Protein AF-A0A2D8PCL6-F1 (afdb_monomer_lite)

Radius of gyration: 15.54 Å; chains: 1; bounding box: 34×41×41 Å

Sequence (118 aa):
MTDVEAGNSLGFFILQDAAGLASTVSDTDTFGFVNGIGEAAKVSDGSDLYLQLNGSTEDLKIFHSYSESLNSDGVQHALSGVNAGGKSITIGFEDQTGGGDRDYGDVAFMVETLNGSL

Foldseek 3Di:
DPDDDPPDDDKDKDWAPCPVVVVVDDPPKDKAKAFPVLHGDDVVSFCRIFIDINSDTDPIFMQMQPALSNGPLSDNFKDKDQDPPRFKMKMFGQRDRVRPPVPSHPDIDMDGDDPDDD

pLDDT: mean 92.57, std 10.18, range [46.38, 98.69]

Secondary structure (DSSP, 8-state):
-----TT-----EEETTTHHHHTT--TT--EEEE-TTSSBP-GGGTT--EEEETTEEP---EEESS-GGGSTT----EEEEEPTTSSEEEEEE--STTTTTS---SEEEEEE------

Structure (mmCIF, N/CA/C/O backbone):
data_AF-A0A2D8PCL6-F1
#
_entry.id   AF-A0A2D8PCL6-F1
#
loop_
_atom_site.group_PDB
_atom_site.id
_atom_site.type_symbol
_atom_site.label_atom_id
_atom_site.label_alt_id
_atom_site.label_comp_id
_atom_site.label_asym_id
_atom_site.label_entity_id
_atom_site.label_seq_id
_atom_site.pdbx_PDB_ins_code
_atom_site.Cartn_x
_atom_site.Cartn_y
_atom_site.Cartn_z
_atom_site.occupancy
_atom_site.B_iso_or_equiv
_atom_site.auth_seq_id
_atom_site.auth_comp_id
_atom_site.auth_asym_id
_atom_site.auth_atom_id
_atom_site.pdbx_PDB_model_num
ATOM 1 N N . MET A 1 1 ? 0.039 19.244 3.680 1.00 48.53 1 MET A N 1
ATOM 2 C CA . MET A 1 1 ? -1.246 18.556 3.463 1.00 48.53 1 MET A CA 1
ATOM 3 C C . MET A 1 1 ? -2.220 19.058 4.506 1.00 48.53 1 MET A C 1
ATOM 5 O O . MET A 1 1 ? -1.872 19.072 5.678 1.00 48.53 1 MET A O 1
ATOM 9 N N . THR A 1 2 ? -3.379 19.544 4.079 1.00 51.62 2 THR A N 1
ATOM 10 C CA . THR A 1 2 ? -4.569 19.554 4.932 1.00 51.62 2 THR A CA 1
ATOM 11 C C . THR A 1 2 ? -5.077 18.114 5.022 1.00 51.62 2 THR A C 1
ATOM 13 O O . T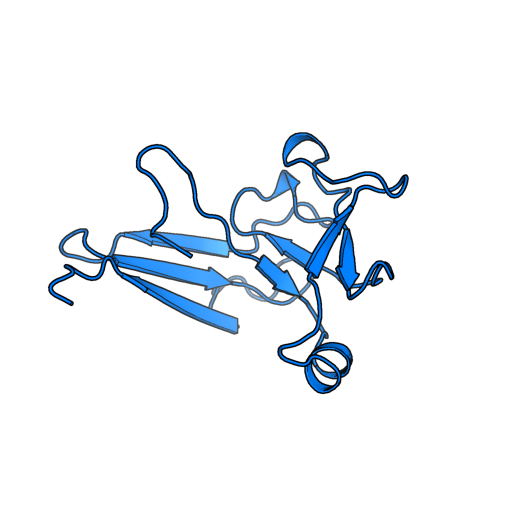HR A 1 2 ? -4.731 17.303 4.168 1.00 51.62 2 THR A O 1
ATOM 16 N N . ASP A 1 3 ? -5.797 17.802 6.087 1.00 69.94 3 ASP A N 1
ATOM 17 C CA . ASP A 1 3 ? -6.347 16.487 6.442 1.00 69.94 3 ASP A CA 1
ATOM 18 C C . ASP A 1 3 ? -7.001 15.695 5.276 1.00 69.94 3 ASP A C 1
ATOM 20 O O . ASP A 1 3 ? -7.272 16.237 4.203 1.00 69.94 3 ASP A O 1
ATOM 24 N N . VAL A 1 4 ? -7.298 14.408 5.483 1.00 76.56 4 VAL A N 1
ATOM 25 C CA . VAL A 1 4 ? -8.054 13.593 4.514 1.00 76.56 4 VAL A CA 1
ATOM 26 C C . VAL A 1 4 ? -9.511 14.066 4.493 1.00 76.56 4 VAL A C 1
ATOM 28 O O . VAL A 1 4 ? -10.230 13.923 5.480 1.00 76.56 4 VAL A O 1
ATOM 31 N N . GLU A 1 5 ? -9.966 14.632 3.369 1.00 83.00 5 GLU A N 1
ATOM 32 C CA . GLU A 1 5 ? -11.343 15.135 3.269 1.00 83.00 5 GLU A CA 1
ATOM 33 C C . GLU A 1 5 ? -12.379 14.020 3.482 1.00 83.00 5 GLU A C 1
ATOM 35 O O . GLU A 1 5 ? -12.194 12.870 3.067 1.00 83.00 5 GLU A O 1
ATOM 40 N N . ALA A 1 6 ? -13.506 14.381 4.099 1.00 82.19 6 ALA A N 1
ATOM 41 C CA . ALA A 1 6 ? -14.594 13.451 4.367 1.00 82.19 6 ALA A CA 1
ATOM 42 C C . ALA A 1 6 ? -15.115 12.794 3.077 1.00 82.19 6 ALA A C 1
ATOM 44 O O . ALA A 1 6 ? -15.363 13.462 2.076 1.00 82.19 6 ALA A O 1
ATOM 45 N N . GLY A 1 7 ? -15.332 11.477 3.128 1.00 86.38 7 GLY A N 1
ATOM 46 C CA . GLY A 1 7 ? -15.786 10.677 1.985 1.00 86.38 7 GLY A CA 1
ATOM 47 C C . GLY A 1 7 ? -14.656 10.048 1.165 1.00 86.38 7 GLY A C 1
ATOM 48 O O . GLY A 1 7 ? -14.933 9.153 0.368 1.00 86.38 7 GLY A O 1
ATOM 49 N N . ASN A 1 8 ? -13.398 10.437 1.394 1.00 86.44 8 ASN A N 1
ATOM 50 C CA . ASN A 1 8 ? -12.253 9.737 0.819 1.00 86.44 8 ASN A CA 1
ATOM 51 C C . ASN A 1 8 ? -11.933 8.446 1.584 1.00 86.44 8 ASN A C 1
ATOM 53 O O . ASN A 1 8 ? -12.201 8.317 2.778 1.00 86.44 8 ASN A O 1
ATOM 57 N N . SER A 1 9 ? -11.341 7.487 0.873 1.00 86.00 9 SER A N 1
ATOM 58 C CA . SER A 1 9 ? -10.798 6.255 1.450 1.00 86.00 9 SER A CA 1
ATOM 59 C C . SER A 1 9 ? -9.278 6.339 1.509 1.00 86.00 9 SER A C 1
ATOM 61 O O . SER A 1 9 ? -8.653 6.850 0.581 1.00 86.00 9 SER A O 1
ATOM 63 N N . LEU A 1 10 ? -8.692 5.810 2.581 1.00 88.00 10 LEU A N 1
ATOM 64 C CA . LEU A 1 10 ? -7.247 5.694 2.738 1.00 88.00 10 LEU A CA 1
ATOM 65 C C . LEU A 1 10 ? -6.826 4.238 2.520 1.00 88.00 10 LEU A C 1
ATOM 67 O O . LEU A 1 10 ? -7.450 3.321 3.052 1.00 88.00 10 LEU A O 1
ATOM 71 N N . GLY A 1 11 ? -5.773 4.039 1.734 1.00 92.12 11 GLY A N 1
ATOM 72 C CA . GLY A 1 11 ? -5.120 2.750 1.537 1.00 92.12 11 GLY A CA 1
ATOM 73 C C . GLY A 1 11 ? -3.643 2.857 1.889 1.00 92.12 11 GLY A C 1
ATOM 74 O O . GLY A 1 11 ? -3.050 3.928 1.773 1.00 92.12 11 GLY A O 1
ATOM 75 N N . PHE A 1 12 ? -3.062 1.741 2.309 1.00 96.06 12 PHE A N 1
ATOM 76 C CA . PHE A 1 12 ? -1.653 1.630 2.659 1.00 96.06 12 PHE A CA 1
ATOM 77 C C . PHE A 1 12 ? -0.996 0.564 1.795 1.00 96.06 12 PHE A C 1
ATOM 79 O O . PHE A 1 12 ? -1.674 -0.301 1.234 1.00 96.06 12 PHE A O 1
ATOM 86 N N . PHE A 1 13 ? 0.324 0.623 1.692 1.00 96.88 13 PHE A N 1
ATOM 87 C CA . PHE A 1 13 ? 1.105 -0.402 1.025 1.00 96.88 13 PHE A CA 1
ATOM 88 C C . PHE A 1 13 ? 2.455 -0.584 1.711 1.00 96.88 13 PHE A C 1
ATOM 90 O O . PHE A 1 13 ? 2.938 0.329 2.385 1.00 96.88 13 PHE A O 1
ATOM 97 N N . ILE A 1 14 ? 3.058 -1.748 1.501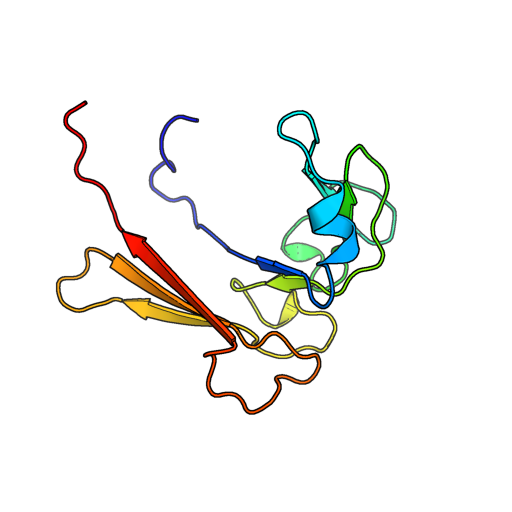 1.00 97.19 14 ILE A N 1
ATOM 98 C CA . ILE A 1 14 ? 4.456 -2.026 1.830 1.00 97.19 14 ILE A CA 1
ATOM 99 C C . ILE A 1 14 ? 5.193 -2.507 0.580 1.00 97.19 14 ILE A C 1
ATOM 101 O O . ILE A 1 14 ? 4.574 -2.983 -0.374 1.00 97.19 14 ILE A O 1
ATOM 105 N N . LEU A 1 15 ? 6.516 -2.361 0.591 1.00 96.75 15 LEU A N 1
ATOM 106 C CA . LEU A 1 15 ? 7.401 -2.856 -0.456 1.00 96.75 15 LEU A CA 1
ATOM 107 C C . LEU A 1 15 ? 8.223 -4.009 0.114 1.00 96.75 15 LEU A C 1
ATOM 109 O O . LEU A 1 15 ? 8.940 -3.823 1.099 1.00 96.75 15 LEU A O 1
ATOM 113 N N . GLN A 1 16 ? 8.133 -5.179 -0.509 1.00 96.38 16 GLN A N 1
ATOM 114 C CA . GLN A 1 16 ? 8.949 -6.328 -0.129 1.00 96.38 16 GLN A CA 1
ATOM 115 C C . GLN A 1 16 ? 10.414 -6.086 -0.516 1.00 96.38 16 GLN A C 1
ATOM 117 O O . GLN A 1 16 ? 10.692 -5.534 -1.581 1.00 96.38 16 GLN A O 1
ATOM 122 N N . ASP A 1 17 ? 11.348 -6.510 0.342 1.00 94.25 17 ASP A N 1
ATOM 123 C CA . ASP A 1 17 ? 12.801 -6.480 0.099 1.00 94.25 17 ASP A CA 1
ATOM 124 C C . ASP A 1 17 ? 13.375 -5.097 -0.276 1.00 94.25 17 ASP A C 1
ATOM 126 O O . ASP A 1 17 ? 14.456 -4.968 -0.853 1.00 94.25 17 ASP A O 1
ATOM 130 N N . ALA A 1 18 ? 12.688 -4.020 0.109 1.00 94.75 18 ALA A N 1
ATOM 131 C CA . ALA A 1 18 ? 13.010 -2.663 -0.325 1.00 94.75 18 ALA A CA 1
ATOM 132 C C . ALA A 1 18 ? 14.065 -1.943 0.530 1.00 94.75 18 ALA A C 1
ATOM 134 O O . ALA A 1 18 ? 14.234 -0.734 0.393 1.00 94.75 18 ALA A O 1
ATOM 135 N N . ALA A 1 19 ? 14.798 -2.637 1.406 1.00 94.25 19 ALA A N 1
ATOM 136 C CA . ALA A 1 19 ? 15.790 -2.004 2.285 1.00 94.25 19 ALA A CA 1
ATOM 137 C C . ALA A 1 19 ? 16.881 -1.248 1.500 1.00 94.25 19 ALA A C 1
ATOM 139 O O . ALA A 1 19 ? 17.301 -0.160 1.899 1.00 94.25 19 ALA A O 1
ATOM 140 N N . GLY A 1 20 ? 17.303 -1.801 0.356 1.00 94.44 20 GLY A N 1
ATOM 141 C CA . GLY A 1 20 ? 18.245 -1.147 -0.554 1.00 94.44 20 GLY A CA 1
ATOM 142 C C . GLY A 1 20 ? 17.695 0.169 -1.104 1.00 94.44 20 GLY A C 1
ATOM 143 O O . GLY A 1 20 ? 18.355 1.197 -0.970 1.00 94.44 20 GLY A O 1
ATOM 144 N N . LEU A 1 21 ? 16.467 0.153 -1.632 1.00 93.38 21 LEU A N 1
ATOM 145 C CA . LEU A 1 21 ? 15.784 1.352 -2.128 1.00 93.38 21 LEU A CA 1
ATOM 146 C C . LEU A 1 21 ? 15.561 2.374 -1.006 1.00 93.38 21 LEU A C 1
ATOM 148 O O . LEU A 1 21 ? 15.883 3.546 -1.157 1.00 93.38 21 LEU A O 1
ATOM 152 N N . ALA A 1 22 ? 15.064 1.939 0.152 1.00 93.12 22 ALA A N 1
ATOM 153 C CA . ALA A 1 22 ? 14.788 2.817 1.286 1.00 93.12 22 ALA A CA 1
ATOM 154 C C . ALA A 1 22 ? 16.039 3.584 1.747 1.00 93.12 22 ALA A C 1
ATOM 156 O O . ALA A 1 22 ? 15.938 4.744 2.135 1.00 93.12 22 ALA A O 1
ATOM 157 N N . SER A 1 23 ? 17.225 2.971 1.655 1.00 96.19 23 SER A N 1
ATOM 158 C CA . SER A 1 23 ? 18.493 3.625 2.009 1.00 96.19 23 SER A CA 1
ATOM 159 C C . SER A 1 23 ? 18.908 4.759 1.063 1.00 96.19 23 SER A C 1
ATOM 161 O O . SER A 1 23 ? 19.779 5.554 1.418 1.00 96.19 23 SER A O 1
ATOM 163 N N . THR A 1 24 ? 18.303 4.842 -0.127 1.00 94.06 24 THR A N 1
ATOM 164 C CA . THR A 1 24 ? 18.581 5.887 -1.121 1.00 94.06 24 THR A CA 1
ATOM 165 C C . THR A 1 24 ? 17.537 6.998 -1.137 1.00 94.06 24 THR A C 1
ATOM 167 O O . THR A 1 24 ? 17.773 8.017 -1.779 1.00 94.06 24 THR A O 1
ATOM 170 N N . VAL A 1 25 ? 16.400 6.806 -0.460 1.00 95.12 25 VAL A N 1
ATOM 171 C CA . VAL A 1 25 ? 15.295 7.773 -0.421 1.00 95.12 25 VAL A CA 1
ATOM 172 C C . VAL A 1 25 ? 15.651 8.974 0.457 1.00 95.12 25 VAL A C 1
ATOM 174 O O . VAL A 1 25 ? 16.226 8.844 1.537 1.00 95.12 25 VAL A O 1
ATOM 177 N N . SER A 1 26 ? 15.250 10.153 -0.001 1.00 96.12 26 SER A N 1
ATOM 178 C CA . SER A 1 26 ? 15.405 11.450 0.647 1.00 96.12 26 SER A CA 1
ATOM 179 C C . SER A 1 26 ? 14.096 12.245 0.638 1.00 96.12 26 SER A C 1
ATOM 181 O O . SER A 1 26 ? 13.193 11.984 -0.154 1.00 96.12 26 SER A O 1
ATOM 183 N N . ASP A 1 27 ? 14.019 13.292 1.462 1.00 95.00 27 ASP A N 1
ATOM 184 C CA . ASP A 1 27 ? 12.829 14.154 1.567 1.00 95.00 27 ASP A CA 1
ATOM 185 C C . ASP A 1 27 ? 12.517 14.958 0.288 1.00 95.00 27 A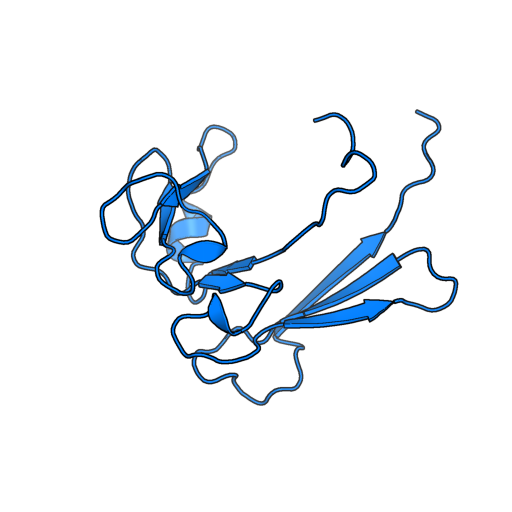SP A C 1
ATOM 187 O O . ASP A 1 27 ? 11.457 15.575 0.181 1.00 95.00 27 ASP A O 1
ATOM 191 N N . THR A 1 28 ? 13.444 14.999 -0.673 1.00 96.06 28 THR A N 1
ATOM 192 C CA . THR A 1 28 ? 13.246 15.662 -1.971 1.00 96.06 28 THR A CA 1
ATOM 193 C C . THR A 1 28 ? 12.745 14.725 -3.061 1.00 96.06 28 THR A C 1
ATOM 195 O O . THR A 1 28 ? 12.402 15.200 -4.146 1.00 96.06 28 THR A O 1
ATOM 198 N N . ASP A 1 29 ? 12.719 13.419 -2.799 1.00 96.81 29 ASP A N 1
ATOM 199 C CA . ASP A 1 29 ? 12.280 12.444 -3.783 1.00 96.81 29 ASP A CA 1
ATOM 200 C C . ASP A 1 29 ? 10.763 12.452 -3.954 1.00 96.81 29 ASP A C 1
ATOM 202 O O . ASP A 1 29 ? 9.989 12.802 -3.061 1.00 96.81 29 ASP A O 1
ATOM 206 N N . THR A 1 30 ? 10.332 12.049 -5.144 1.00 96.06 30 THR A N 1
ATOM 207 C CA . THR A 1 30 ? 8.919 11.969 -5.506 1.00 96.06 30 THR A CA 1
ATOM 208 C C . THR A 1 30 ? 8.518 10.526 -5.749 1.00 96.06 30 THR A C 1
ATOM 210 O O . THR A 1 30 ? 9.189 9.800 -6.482 1.00 96.06 30 THR A O 1
ATOM 213 N N . PHE A 1 31 ? 7.397 10.133 -5.148 1.00 95.00 31 PHE A N 1
ATOM 214 C CA . PHE A 1 31 ? 6.785 8.824 -5.334 1.00 95.00 31 PHE A CA 1
ATOM 215 C C . PHE A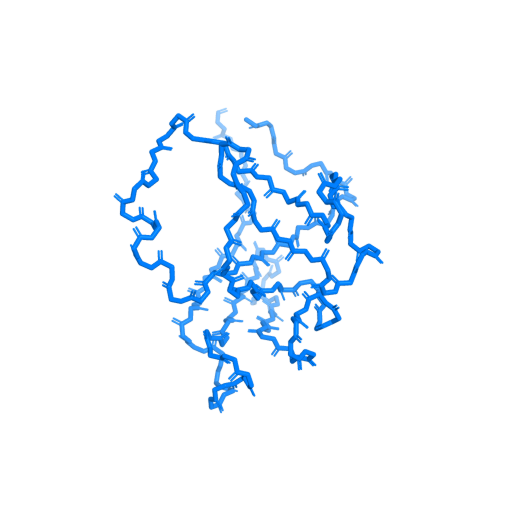 1 31 ? 5.541 8.936 -6.212 1.00 95.00 31 PHE A C 1
ATOM 217 O O . PHE A 1 31 ? 4.754 9.876 -6.079 1.00 95.00 31 PHE A O 1
ATOM 224 N N . GLY A 1 32 ? 5.342 7.953 -7.082 1.00 95.94 32 GLY A N 1
ATOM 225 C CA . GLY A 1 32 ? 4.141 7.809 -7.896 1.00 95.94 32 GLY A CA 1
ATOM 226 C C . GLY A 1 32 ? 3.816 6.344 -8.148 1.00 95.94 32 GLY A C 1
ATOM 227 O O . GLY A 1 32 ? 4.622 5.467 -7.853 1.00 95.94 32 GLY A O 1
ATOM 228 N N . PHE A 1 33 ? 2.640 6.087 -8.712 1.00 96.81 33 PHE A N 1
ATOM 229 C CA . PHE A 1 33 ? 2.290 4.771 -9.237 1.00 96.81 33 PHE A CA 1
ATOM 230 C C . PHE A 1 33 ? 2.007 4.871 -10.730 1.00 96.81 33 PHE A C 1
ATOM 232 O O . PHE A 1 33 ? 1.313 5.792 -11.176 1.00 96.81 33 PHE A O 1
ATOM 239 N N . VAL A 1 34 ? 2.509 3.899 -11.485 1.00 97.56 34 VAL A N 1
ATOM 240 C CA . VAL A 1 34 ? 2.205 3.726 -12.908 1.00 97.56 34 VAL A CA 1
ATOM 241 C C . VAL A 1 34 ? 1.714 2.322 -13.208 1.00 97.56 34 VAL A C 1
ATOM 243 O O . VAL A 1 34 ? 1.956 1.404 -12.429 1.00 97.56 34 VAL A O 1
ATOM 246 N N . ASN A 1 35 ? 1.012 2.168 -14.326 1.00 97.06 35 ASN A N 1
ATOM 247 C CA . ASN A 1 35 ? 0.621 0.864 -14.848 1.00 97.06 35 ASN A CA 1
ATOM 248 C C . ASN A 1 35 ? 1.701 0.266 -15.767 1.00 97.06 35 ASN A C 1
ATOM 250 O O . ASN A 1 35 ? 2.741 0.883 -16.012 1.00 97.06 35 ASN A O 1
ATOM 254 N N . GLY A 1 36 ? 1.456 -0.926 -16.312 1.00 94.44 36 GLY A N 1
ATOM 255 C CA . GLY A 1 36 ? 2.410 -1.687 -17.125 1.00 94.44 36 GLY A CA 1
ATOM 256 C C . GLY A 1 36 ? 2.770 -1.052 -18.468 1.00 94.44 36 GLY A C 1
ATOM 257 O O . GLY A 1 36 ? 3.699 -1.510 -19.134 1.00 94.44 36 GLY A O 1
ATOM 258 N N . ILE A 1 37 ? 2.076 0.019 -18.869 1.00 94.88 37 ILE A N 1
ATOM 259 C CA . ILE A 1 37 ? 2.424 0.836 -20.042 1.00 94.88 37 ILE A CA 1
ATOM 260 C C . ILE A 1 37 ? 3.061 2.185 -19.666 1.00 94.88 37 ILE A C 1
ATOM 262 O O . ILE A 1 37 ? 3.379 2.976 -20.554 1.00 94.88 37 ILE A O 1
ATOM 266 N N . GLY A 1 38 ? 3.285 2.442 -18.373 1.00 94.94 38 GLY A N 1
ATOM 267 C CA . GLY A 1 38 ? 3.947 3.642 -17.858 1.00 94.94 38 GLY A CA 1
ATOM 268 C C . GLY A 1 38 ? 3.036 4.862 -17.687 1.00 94.94 38 GLY A C 1
ATOM 269 O O . GLY A 1 38 ? 3.537 5.968 -17.489 1.00 94.94 38 GLY A O 1
ATOM 270 N N . GLU A 1 39 ? 1.714 4.696 -17.766 1.00 96.88 39 GLU A N 1
ATOM 271 C CA . GLU A 1 39 ? 0.749 5.765 -17.487 1.00 96.88 39 GLU A CA 1
ATOM 272 C C . GLU A 1 39 ? 0.417 5.836 -15.993 1.00 96.88 39 GLU A C 1
ATOM 274 O O . GLU A 1 39 ? 0.597 4.863 -15.268 1.00 96.88 39 GLU A O 1
ATOM 279 N N . ALA A 1 40 ? -0.109 6.974 -15.527 1.00 97.44 40 ALA A N 1
ATOM 280 C CA . ALA A 1 40 ? -0.543 7.126 -14.138 1.00 97.44 40 ALA A CA 1
ATOM 281 C C . ALA A 1 40 ? -1.581 6.055 -13.759 1.00 97.44 40 ALA A C 1
ATOM 283 O O . ALA A 1 40 ? -2.642 5.952 -14.382 1.00 97.44 40 ALA A O 1
ATOM 284 N N . ALA A 1 41 ? -1.263 5.295 -12.716 1.00 96.56 41 ALA A N 1
ATOM 285 C CA . ALA A 1 41 ? -2.047 4.153 -12.283 1.00 96.56 41 ALA A CA 1
ATOM 286 C C . ALA A 1 41 ? -3.387 4.526 -11.632 1.00 96.56 41 ALA A C 1
ATOM 288 O O . ALA A 1 41 ? -3.561 5.588 -11.025 1.00 96.56 41 ALA A O 1
ATOM 289 N N . LYS A 1 42 ? -4.322 3.579 -11.689 1.00 95.69 42 LYS A N 1
ATOM 290 C CA . LYS A 1 42 ? -5.630 3.600 -11.034 1.00 95.69 42 LYS A CA 1
ATOM 291 C C . LYS A 1 42 ? -5.862 2.285 -10.303 1.00 95.69 42 LYS A C 1
ATOM 293 O O . LYS A 1 42 ? -5.392 1.237 -10.715 1.00 95.69 42 LYS A O 1
ATOM 298 N N . VAL A 1 43 ? -6.723 2.306 -9.287 1.00 94.50 43 VAL A N 1
ATOM 299 C CA . VAL A 1 43 ? -7.173 1.083 -8.589 1.00 94.50 43 VAL A CA 1
ATOM 300 C C . VAL A 1 43 ? -7.794 0.061 -9.558 1.00 94.50 43 VAL A C 1
ATOM 302 O O . VAL A 1 43 ? -7.706 -1.142 -9.338 1.00 94.50 43 VAL A O 1
ATOM 305 N N . SER A 1 44 ? -8.402 0.524 -10.656 1.00 96.06 44 SER A N 1
ATOM 306 C CA . SER A 1 44 ? -8.956 -0.343 -11.702 1.00 96.06 44 SER A CA 1
ATOM 307 C C . SER A 1 44 ? -7.909 -1.125 -12.498 1.00 96.06 44 SER A C 1
ATOM 309 O O . SER A 1 44 ? -8.291 -2.061 -13.194 1.00 96.06 44 SER A O 1
ATOM 311 N N . ASP A 1 45 ? -6.629 -0.756 -12.408 1.00 96.94 45 ASP A N 1
ATOM 312 C CA . ASP A 1 45 ? -5.535 -1.447 -13.101 1.00 96.94 45 ASP A CA 1
ATOM 313 C C . ASP A 1 45 ? -5.162 -2.768 -12.397 1.00 96.94 45 ASP A C 1
ATOM 315 O O . ASP A 1 45 ? -4.386 -3.568 -12.916 1.00 96.94 45 ASP A O 1
ATOM 319 N N . GLY A 1 46 ? -5.778 -3.060 -11.243 1.00 96.62 46 GLY A N 1
ATOM 320 C CA . GLY A 1 46 ? -5.596 -4.328 -10.546 1.00 96.62 46 GLY A CA 1
ATOM 321 C C . GLY A 1 46 ? -4.163 -4.466 -10.048 1.00 96.62 46 GLY A C 1
ATOM 322 O O . GLY A 1 46 ? -3.636 -3.555 -9.421 1.00 96.62 46 GLY A O 1
ATOM 323 N N . SER A 1 47 ? -3.537 -5.603 -10.332 1.00 96.69 47 SER A N 1
ATOM 324 C CA . SER A 1 47 ? -2.149 -5.870 -9.959 1.00 96.69 47 SER A CA 1
ATOM 325 C C . SER A 1 47 ? -1.112 -5.236 -10.891 1.00 96.69 47 SER A C 1
ATOM 327 O O . SER A 1 47 ? 0.082 -5.435 -10.684 1.00 96.69 47 SER A O 1
ATOM 329 N N . ASP A 1 48 ? -1.537 -4.536 -11.946 1.00 96.31 48 ASP A N 1
ATOM 330 C CA . ASP A 1 48 ? -0.643 -3.857 -12.887 1.00 96.31 48 ASP A CA 1
ATOM 331 C C . ASP A 1 48 ? -0.265 -2.471 -12.342 1.00 96.31 48 ASP A C 1
ATOM 333 O O . ASP A 1 48 ? -0.619 -1.440 -12.906 1.00 96.31 48 ASP A O 1
ATOM 337 N N . LEU A 1 49 ? 0.392 -2.461 -11.179 1.00 96.25 49 LEU A N 1
ATOM 338 C CA . LEU A 1 49 ? 0.780 -1.272 -10.423 1.00 96.25 49 LEU A CA 1
ATOM 339 C C . LEU A 1 49 ? 2.262 -1.353 -10.066 1.00 96.25 49 LEU A C 1
ATOM 341 O O . LEU A 1 49 ? 2.701 -2.302 -9.419 1.00 96.25 49 LEU A O 1
ATOM 345 N N . TYR A 1 50 ? 3.019 -0.326 -10.434 1.00 96.06 50 TYR A N 1
ATOM 346 C CA . TYR A 1 50 ? 4.450 -0.228 -10.164 1.00 96.06 50 TYR A CA 1
ATOM 347 C C . TYR A 1 50 ? 4.754 1.088 -9.468 1.00 96.06 50 TYR A C 1
ATOM 349 O O . TYR A 1 50 ? 4.170 2.126 -9.791 1.00 96.06 50 TYR A O 1
ATOM 357 N N . LEU A 1 51 ? 5.692 1.052 -8.525 1.00 96.38 51 LEU A N 1
ATOM 358 C CA . LEU A 1 51 ? 6.183 2.248 -7.865 1.00 96.38 51 LEU A CA 1
ATOM 359 C C . LEU A 1 51 ? 7.104 3.004 -8.823 1.00 96.38 51 LEU A C 1
ATOM 361 O O . LEU A 1 51 ? 7.999 2.417 -9.430 1.00 96.38 51 LEU A O 1
ATOM 365 N N . GLN A 1 52 ? 6.919 4.315 -8.912 1.00 96.75 52 GLN A N 1
ATOM 366 C CA . GLN A 1 52 ? 7.917 5.217 -9.460 1.00 96.75 52 GLN A CA 1
ATOM 367 C C . GLN A 1 52 ? 8.612 5.997 -8.354 1.00 96.75 52 GLN A C 1
ATOM 369 O O . GLN A 1 52 ? 7.945 6.599 -7.513 1.00 96.75 52 GLN A O 1
ATOM 374 N N . LEU A 1 53 ? 9.940 6.047 -8.427 1.00 95.94 53 LEU A N 1
ATOM 375 C CA . LEU A 1 53 ? 10.793 6.954 -7.672 1.00 95.94 53 LEU A CA 1
ATOM 376 C C . LEU A 1 53 ? 11.452 7.926 -8.655 1.00 95.94 53 LEU A C 1
ATOM 378 O O . LEU A 1 53 ? 12.196 7.521 -9.547 1.00 95.94 53 LEU A O 1
ATOM 382 N N . ASN A 1 54 ? 11.163 9.222 -8.528 1.00 95.88 54 ASN A N 1
ATOM 383 C CA . ASN A 1 54 ? 11.704 10.271 -9.407 1.00 95.88 54 ASN A CA 1
ATOM 384 C C . ASN A 1 54 ? 11.486 10.005 -10.911 1.00 95.88 54 ASN A C 1
ATOM 386 O O . ASN A 1 54 ? 12.327 10.335 -11.749 1.00 95.88 54 ASN A O 1
ATOM 390 N N . GLY A 1 55 ? 10.352 9.385 -11.255 1.00 94.88 55 GLY A N 1
ATOM 391 C CA . GLY A 1 55 ? 9.997 9.009 -12.626 1.00 94.88 55 GLY A CA 1
ATOM 392 C C . GLY A 1 55 ? 10.667 7.728 -13.143 1.00 94.88 55 GLY A C 1
ATOM 393 O O . GLY A 1 55 ? 10.338 7.282 -14.240 1.00 94.88 55 GLY A O 1
ATOM 394 N N . SER A 1 56 ? 11.574 7.117 -12.374 1.00 94.88 56 SER A N 1
ATOM 3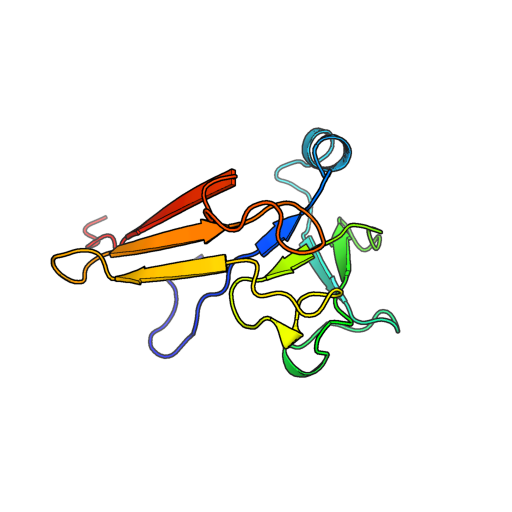95 C CA . SER A 1 56 ? 12.097 5.774 -12.642 1.00 94.88 56 SER A CA 1
ATOM 396 C C . SER A 1 56 ? 11.146 4.734 -12.067 1.00 94.88 56 SER A C 1
ATOM 398 O O . SER A 1 56 ? 10.688 4.889 -10.941 1.00 94.88 56 SER A O 1
ATOM 400 N N . THR A 1 57 ? 10.826 3.693 -12.835 1.00 96.19 57 THR A N 1
ATOM 401 C CA . THR A 1 57 ? 9.972 2.595 -12.356 1.00 96.19 57 THR A CA 1
ATOM 402 C C . THR A 1 57 ? 10.827 1.567 -11.630 1.00 96.19 57 THR A C 1
ATOM 404 O O . THR A 1 57 ? 11.824 1.104 -12.183 1.00 96.19 57 THR A O 1
ATOM 407 N N . GLU A 1 58 ? 10.428 1.216 -10.412 1.00 94.50 58 GLU A N 1
ATOM 408 C CA . GLU A 1 58 ? 11.120 0.249 -9.565 1.00 94.50 58 GLU A CA 1
ATOM 409 C C . GLU A 1 58 ? 10.500 -1.144 -9.730 1.00 94.50 58 GLU A C 1
ATOM 411 O O . GLU A 1 58 ? 9.278 -1.305 -9.683 1.00 94.50 58 GLU A O 1
ATOM 416 N N . ASP A 1 59 ? 11.344 -2.161 -9.904 1.00 90.75 59 ASP A N 1
ATOM 417 C CA . ASP A 1 59 ? 10.921 -3.565 -9.985 1.00 90.75 59 ASP A CA 1
ATOM 418 C C . ASP A 1 59 ? 10.898 -4.185 -8.581 1.00 90.75 59 ASP A C 1
ATOM 420 O O . ASP A 1 59 ? 11.811 -4.900 -8.167 1.00 90.75 59 ASP A O 1
ATOM 424 N N . LEU A 1 60 ? 9.870 -3.829 -7.809 1.00 93.56 60 LEU A N 1
ATOM 425 C CA . LEU A 1 60 ? 9.644 -4.316 -6.449 1.00 93.56 60 LEU A CA 1
ATOM 426 C C . LEU A 1 60 ? 8.242 -4.898 -6.312 1.00 93.56 60 LEU A C 1
ATOM 428 O O . LEU A 1 60 ? 7.296 -4.464 -6.970 1.00 93.56 60 LEU A O 1
ATOM 432 N N . LYS A 1 61 ? 8.090 -5.859 -5.398 1.00 95.50 61 LYS A N 1
ATOM 433 C CA . LYS A 1 61 ? 6.766 -6.337 -5.006 1.00 95.50 61 LYS A CA 1
ATOM 434 C C . LYS A 1 61 ? 6.118 -5.349 -4.051 1.00 95.50 61 LYS A C 1
ATOM 436 O O . LYS A 1 61 ? 6.726 -4.917 -3.074 1.00 95.50 61 LYS A O 1
ATOM 441 N N . ILE A 1 62 ? 4.875 -5.007 -4.367 1.00 97.19 62 ILE A N 1
ATOM 442 C CA . ILE A 1 62 ? 4.051 -4.071 -3.613 1.00 97.19 62 ILE A CA 1
ATOM 443 C C . ILE A 1 62 ? 2.860 -4.844 -3.074 1.00 97.19 62 ILE A C 1
ATOM 445 O O . ILE A 1 62 ? 2.166 -5.528 -3.829 1.00 97.19 62 ILE A O 1
ATOM 449 N N . PHE A 1 63 ? 2.625 -4.721 -1.773 1.00 98.06 63 PHE A N 1
ATOM 450 C CA . PHE A 1 63 ? 1.463 -5.301 -1.120 1.00 98.06 63 PHE A CA 1
ATOM 451 C C . PHE A 1 63 ? 0.563 -4.182 -0.624 1.00 98.06 63 PHE A C 1
ATOM 453 O O . PHE A 1 63 ? 0.950 -3.395 0.235 1.00 98.06 63 PHE A O 1
ATOM 460 N N . HIS A 1 64 ? -0.633 -4.099 -1.189 1.00 97.81 64 HIS A N 1
ATOM 461 C CA . HIS A 1 64 ? -1.646 -3.093 -0.925 1.00 97.81 64 HIS A CA 1
ATOM 462 C C . HIS A 1 64 ? -2.688 -3.602 0.073 1.00 97.81 64 HIS A C 1
ATOM 464 O O . HIS A 1 64 ? -3.156 -4.740 -0.000 1.00 97.81 64 HIS A O 1
ATOM 470 N N . SER A 1 65 ? -3.126 -2.716 0.969 1.00 97.31 65 SER A N 1
ATOM 471 C CA . SER A 1 65 ? -4.149 -3.033 1.968 1.00 97.31 65 SER A CA 1
ATOM 472 C C . SER A 1 65 ? -5.579 -2.976 1.437 1.00 97.31 65 SER A C 1
ATOM 474 O O . SER A 1 65 ? -6.490 -3.475 2.090 1.00 97.31 65 SER A O 1
ATOM 476 N N . TYR A 1 66 ? -5.801 -2.305 0.303 1.00 95.56 66 TYR A N 1
ATOM 477 C CA . TYR A 1 66 ? -7.148 -1.980 -0.171 1.00 95.56 66 TYR A CA 1
ATOM 478 C C . TYR A 1 66 ? -7.899 -3.193 -0.739 1.00 95.56 66 TYR A C 1
ATOM 480 O O . TYR A 1 66 ? -9.092 -3.341 -0.492 1.00 95.56 66 TYR A O 1
ATOM 488 N N . SER A 1 67 ? -7.218 -4.051 -1.503 1.00 95.44 67 SER A N 1
ATOM 489 C CA . SER A 1 67 ? -7.800 -5.249 -2.119 1.00 95.44 67 SER A CA 1
ATOM 490 C C . SER A 1 67 ? -6.696 -6.225 -2.518 1.00 95.44 67 SER A C 1
ATOM 492 O O . SER A 1 67 ? -5.695 -5.799 -3.094 1.00 95.44 67 SER A O 1
ATOM 494 N N . GLU A 1 68 ? -6.909 -7.527 -2.304 1.00 96.75 68 GLU A N 1
ATOM 495 C CA . GLU A 1 68 ? -6.023 -8.589 -2.810 1.00 96.75 68 GLU A CA 1
ATOM 496 C C . GLU A 1 68 ? -5.850 -8.544 -4.336 1.00 96.75 68 GLU A C 1
ATOM 498 O O . GLU A 1 68 ? -4.807 -8.930 -4.849 1.00 96.75 68 GLU A O 1
ATOM 503 N N . SER A 1 69 ? -6.828 -7.998 -5.071 1.00 97.38 69 SER A N 1
ATOM 504 C CA . SER A 1 69 ? -6.746 -7.848 -6.530 1.00 97.38 69 SER A CA 1
ATOM 505 C C . SER A 1 69 ? -5.664 -6.868 -6.989 1.00 97.38 69 SER A C 1
ATOM 507 O O . SER A 1 69 ? -5.364 -6.823 -8.178 1.00 97.38 69 SER A O 1
ATOM 509 N N . LEU A 1 70 ? -5.149 -6.034 -6.079 1.00 97.44 70 LEU A N 1
ATOM 510 C CA . LEU A 1 70 ? -4.027 -5.134 -6.345 1.00 97.44 70 LEU A CA 1
ATOM 511 C C . LEU A 1 70 ? -2.674 -5.810 -6.095 1.00 97.44 70 LEU A C 1
ATOM 513 O O . LEU A 1 70 ? -1.643 -5.283 -6.500 1.00 97.44 70 LEU A O 1
ATOM 517 N N . ASN A 1 71 ? -2.662 -6.972 -5.441 1.00 97.94 71 ASN A N 1
ATOM 518 C CA . ASN A 1 71 ? -1.442 -7.695 -5.110 1.00 97.94 71 ASN A CA 1
ATOM 519 C C . ASN A 1 71 ? -1.123 -8.677 -6.237 1.00 97.94 71 ASN A C 1
ATOM 521 O O . ASN A 1 71 ? -1.974 -9.457 -6.660 1.00 97.94 71 ASN A O 1
ATOM 525 N N . SER A 1 72 ? 0.109 -8.635 -6.750 1.00 96.31 72 SER A N 1
ATOM 526 C CA . SER A 1 72 ? 0.495 -9.396 -7.954 1.00 96.31 72 SER A CA 1
ATOM 527 C C . SER A 1 72 ? 0.451 -10.920 -7.814 1.00 96.31 72 SER A C 1
ATOM 529 O O . SER A 1 72 ? 0.473 -11.624 -8.821 1.00 96.31 72 SER A O 1
ATOM 531 N N . ASP A 1 73 ? 0.377 -11.432 -6.590 1.00 97.25 73 ASP A N 1
ATOM 532 C CA . ASP A 1 73 ? 0.202 -12.851 -6.285 1.00 97.25 73 ASP A CA 1
ATOM 533 C C . ASP A 1 73 ? -1.248 -13.222 -5.924 1.00 97.25 73 ASP A C 1
ATOM 535 O O . ASP A 1 73 ? -1.541 -14.393 -5.678 1.00 97.25 73 ASP A O 1
ATOM 539 N N . GLY A 1 74 ? -2.161 -12.246 -5.927 1.00 97.44 74 GLY A N 1
ATOM 540 C CA . GLY A 1 74 ? -3.573 -12.431 -5.608 1.00 97.44 74 GLY A CA 1
ATOM 541 C C . GLY A 1 74 ? -3.843 -12.773 -4.143 1.00 97.44 74 GLY A C 1
ATOM 542 O O . GLY A 1 74 ? -4.882 -13.362 -3.853 1.00 97.44 74 GLY A O 1
ATOM 543 N N . VAL A 1 75 ? -2.924 -12.458 -3.225 1.00 98.31 75 VAL A N 1
ATOM 544 C CA . VAL A 1 75 ? -3.075 -12.746 -1.794 1.00 98.31 75 VAL A CA 1
ATOM 545 C C . VAL A 1 75 ? -3.525 -11.502 -1.025 1.00 98.31 75 VAL A C 1
ATOM 547 O O . VAL A 1 75 ? -3.091 -10.378 -1.286 1.00 98.31 75 VAL A O 1
ATOM 550 N N . GLN A 1 76 ? -4.390 -11.683 -0.025 1.00 98.25 76 GLN A N 1
ATOM 551 C CA . GLN A 1 76 ? -4.691 -10.644 0.960 1.00 98.25 76 GLN A CA 1
ATOM 552 C C . GLN A 1 76 ? -3.509 -10.492 1.927 1.00 98.25 76 GLN A C 1
ATOM 554 O O . GLN A 1 76 ? -3.381 -11.260 2.880 1.00 98.25 76 GLN A O 1
ATOM 559 N N . HIS A 1 77 ? -2.678 -9.477 1.693 1.00 98.44 77 HIS A N 1
ATOM 560 C CA . HIS A 1 77 ? -1.483 -9.196 2.495 1.00 98.44 77 HIS A CA 1
ATOM 561 C C . HIS A 1 77 ? -1.715 -8.296 3.700 1.00 98.44 77 HIS A C 1
ATOM 563 O O . HIS A 1 77 ? -0.822 -8.175 4.522 1.00 98.44 77 HIS A O 1
ATOM 569 N N . ALA A 1 78 ? -2.882 -7.664 3.825 1.00 98.12 78 ALA A N 1
ATOM 570 C CA . ALA A 1 78 ? -3.181 -6.827 4.981 1.00 98.12 78 ALA A CA 1
ATOM 571 C C . ALA A 1 78 ? -4.515 -7.194 5.613 1.00 98.12 78 ALA A C 1
ATOM 573 O O . ALA A 1 78 ? -5.500 -7.406 4.907 1.00 98.12 78 ALA A O 1
ATOM 574 N N . LEU A 1 79 ? -4.583 -7.167 6.935 1.00 97.56 79 LEU A N 1
ATOM 575 C CA . LEU A 1 79 ? -5.843 -7.144 7.666 1.00 97.56 79 LEU A CA 1
ATOM 576 C C . LEU A 1 79 ? -5.933 -5.846 8.452 1.00 97.56 79 LEU A C 1
ATOM 578 O O . LEU A 1 79 ? -4.933 -5.295 8.907 1.00 97.56 79 LEU A O 1
ATOM 582 N N . SER A 1 80 ? -7.154 -5.350 8.619 1.00 95.75 80 SER A N 1
ATOM 583 C CA . SER A 1 80 ? -7.401 -4.171 9.439 1.00 95.75 80 SER A CA 1
ATOM 584 C C . SER A 1 80 ? -8.616 -4.369 10.329 1.00 95.75 80 SER A C 1
ATOM 586 O O . SER A 1 80 ? -9.554 -5.085 9.971 1.00 95.75 80 SER A O 1
ATOM 588 N N . GLY A 1 81 ? -8.599 -3.728 11.493 1.00 94.88 81 GLY A N 1
ATOM 589 C CA . GLY A 1 81 ? -9.689 -3.785 12.457 1.00 94.88 81 GLY A CA 1
ATOM 590 C C . GLY A 1 81 ? -9.856 -2.467 13.196 1.00 94.88 81 GLY A C 1
ATOM 591 O O . GLY A 1 81 ? -8.880 -1.804 13.542 1.00 94.88 81 GLY A O 1
ATOM 592 N N . VAL A 1 82 ? -11.109 -2.094 13.453 1.00 95.06 82 VAL A N 1
ATOM 593 C CA . VAL A 1 82 ? -11.440 -0.943 14.298 1.00 95.06 82 VAL A CA 1
ATOM 594 C C . VAL A 1 82 ? -11.158 -1.305 15.752 1.00 95.06 82 VAL A C 1
ATOM 596 O O . VAL A 1 82 ? -11.706 -2.275 16.276 1.00 95.06 82 VAL A O 1
ATOM 599 N N . ASN A 1 83 ? -10.319 -0.513 16.412 1.00 95.44 83 ASN A N 1
ATOM 600 C CA . ASN A 1 83 ? -10.010 -0.703 17.822 1.00 95.44 83 ASN A CA 1
ATOM 601 C C . ASN A 1 83 ? -11.192 -0.293 18.710 1.00 95.44 83 ASN A C 1
ATOM 603 O O . ASN A 1 83 ? -12.076 0.481 18.320 1.00 95.44 83 ASN A O 1
ATOM 607 N N . ALA A 1 84 ? -11.193 -0.785 19.951 1.00 93.81 84 ALA A N 1
ATOM 608 C CA . ALA A 1 84 ? -12.211 -0.433 20.933 1.00 93.81 84 ALA A CA 1
ATOM 609 C C . ALA A 1 84 ? -12.334 1.097 21.087 1.00 93.81 84 ALA A C 1
ATOM 611 O O . ALA A 1 84 ? -11.343 1.809 21.230 1.00 93.81 84 ALA A O 1
ATOM 612 N N . GLY A 1 85 ? -13.569 1.606 21.054 1.00 89.25 85 GLY A N 1
ATOM 613 C CA . GLY A 1 85 ? -13.853 3.045 21.104 1.00 89.25 85 GLY A CA 1
ATOM 614 C C . GLY A 1 85 ? -13.923 3.741 19.740 1.00 89.25 85 GLY A C 1
ATOM 615 O O . GLY A 1 85 ? -14.337 4.896 19.700 1.00 89.25 85 GLY A O 1
ATOM 616 N N . GLY A 1 86 ? -13.586 3.061 18.637 1.00 89.81 86 GLY A N 1
ATOM 617 C CA . GLY A 1 86 ? -13.897 3.518 17.276 1.00 89.81 86 GLY A CA 1
ATOM 618 C C . GLY A 1 86 ? -13.110 4.734 16.782 1.00 89.81 86 GLY A C 1
ATOM 619 O O . GLY A 1 86 ? -13.521 5.358 15.811 1.00 89.81 86 GLY A O 1
ATOM 620 N N . LYS A 1 87 ? -12.013 5.095 17.458 1.00 90.75 87 LYS A N 1
ATOM 621 C CA . LYS A 1 87 ? -11.176 6.267 17.126 1.00 90.75 87 LYS A CA 1
ATOM 622 C C . LYS A 1 87 ? -9.861 5.919 16.437 1.00 90.75 87 LYS A C 1
ATOM 624 O O . LYS A 1 87 ? -9.103 6.811 16.064 1.00 90.75 87 LYS A O 1
ATOM 629 N N . SER A 1 88 ? -9.577 4.632 16.296 1.00 93.25 88 SER A N 1
ATOM 630 C CA . SER A 1 88 ? -8.406 4.158 15.583 1.00 93.25 88 SER A CA 1
ATOM 631 C C . SER A 1 88 ? -8.675 2.821 14.917 1.00 93.25 88 SER A C 1
ATOM 633 O O . SER A 1 88 ? -9.578 2.072 15.308 1.00 93.25 88 SER A O 1
ATOM 635 N N . ILE A 1 89 ? -7.862 2.533 13.912 1.00 94.81 89 ILE A N 1
ATOM 636 C CA . ILE A 1 89 ? -7.762 1.225 13.279 1.00 94.81 89 ILE A CA 1
ATOM 637 C C . ILE A 1 89 ? -6.346 0.693 13.478 1.00 94.81 89 ILE A C 1
ATOM 639 O O . ILE A 1 89 ? -5.386 1.463 13.471 1.00 94.81 89 ILE A O 1
ATOM 643 N N . THR A 1 90 ? -6.221 -0.615 13.656 1.00 97.12 90 THR A N 1
ATOM 644 C CA . THR A 1 90 ? -4.939 -1.318 13.559 1.00 97.12 90 THR A CA 1
ATOM 645 C C . THR A 1 90 ? -4.886 -2.004 12.208 1.00 97.12 90 THR A C 1
ATOM 647 O O . THR A 1 90 ? -5.879 -2.604 11.792 1.00 97.12 90 THR A O 1
ATOM 650 N N . ILE A 1 91 ? -3.746 -1.901 11.535 1.00 98.12 91 ILE A N 1
ATOM 651 C CA . ILE A 1 91 ? -3.467 -2.551 10.259 1.00 98.12 91 ILE A CA 1
ATOM 652 C C . ILE A 1 91 ? -2.228 -3.420 10.455 1.00 98.12 91 ILE A C 1
ATOM 654 O O . ILE A 1 91 ? -1.216 -2.928 10.951 1.00 98.12 91 ILE A O 1
ATOM 658 N N . GLY A 1 92 ? -2.339 -4.693 10.092 1.00 98.31 92 GLY A N 1
ATOM 659 C CA . GLY A 1 92 ? -1.243 -5.659 10.071 1.00 98.31 92 GLY A CA 1
ATOM 660 C C . GLY A 1 92 ? -0.996 -6.148 8.648 1.00 98.31 92 GLY A C 1
ATOM 661 O O . GLY A 1 92 ? -1.956 -6.293 7.886 1.00 98.31 92 GLY A O 1
ATOM 662 N N . PHE A 1 93 ? 0.265 -6.376 8.297 1.00 98.69 93 PHE A N 1
ATOM 663 C CA . PHE A 1 93 ? 0.709 -6.867 6.998 1.00 98.69 93 PHE A CA 1
ATOM 664 C C . PHE A 1 93 ? 1.528 -8.155 7.123 1.00 98.69 93 PHE A C 1
ATOM 666 O O . PHE A 1 93 ? 2.299 -8.301 8.065 1.00 98.69 93 PHE A O 1
ATOM 673 N N . GLU A 1 94 ? 1.387 -9.017 6.116 1.00 98.12 94 GLU A N 1
ATOM 674 C CA . GLU A 1 94 ? 2.344 -10.060 5.729 1.00 98.12 94 GLU A CA 1
ATOM 675 C C . GLU A 1 94 ? 3.294 -9.499 4.664 1.00 98.12 94 GLU A C 1
ATOM 677 O O . GLU A 1 94 ? 2.827 -9.008 3.627 1.00 98.12 94 GLU A O 1
ATOM 682 N N . ASP A 1 95 ? 4.606 -9.593 4.873 1.00 95.81 95 ASP A N 1
ATOM 683 C CA . ASP A 1 95 ? 5.619 -9.012 3.980 1.00 95.81 95 ASP A CA 1
ATOM 684 C C . ASP A 1 95 ? 6.216 -9.999 2.964 1.00 95.81 95 ASP A C 1
ATOM 686 O O . ASP A 1 95 ? 7.067 -9.620 2.155 1.00 95.81 95 ASP A O 1
ATOM 690 N N . GLN A 1 96 ? 5.732 -11.247 2.942 1.00 97.00 96 GLN A N 1
ATOM 691 C CA . GLN A 1 96 ? 6.237 -12.295 2.054 1.00 97.00 96 GLN A CA 1
ATOM 692 C C . GLN A 1 96 ? 5.253 -12.691 0.959 1.00 97.00 96 GLN A C 1
ATOM 694 O O . GLN A 1 96 ? 4.141 -13.124 1.254 1.00 97.00 96 GLN A O 1
ATOM 699 N N . THR A 1 97 ? 5.702 -12.665 -0.303 1.00 97.19 97 THR A N 1
ATOM 700 C CA . THR A 1 97 ? 4.968 -13.228 -1.459 1.00 97.19 97 THR A CA 1
ATOM 701 C C . THR A 1 97 ? 4.391 -14.618 -1.135 1.00 97.19 97 THR A C 1
ATOM 703 O O . THR A 1 97 ? 5.108 -15.506 -0.673 1.00 97.19 97 THR A O 1
ATOM 706 N N . GLY A 1 98 ? 3.100 -14.827 -1.409 1.00 97.75 98 GLY A N 1
ATOM 707 C CA . GLY A 1 98 ? 2.353 -16.038 -1.038 1.00 97.75 98 GLY A CA 1
ATOM 708 C C . GLY A 1 98 ? 1.675 -15.969 0.341 1.00 97.75 98 GLY A C 1
ATOM 709 O O . GLY A 1 98 ? 0.903 -16.872 0.694 1.00 97.75 98 GLY A O 1
ATOM 710 N N . GLY A 1 99 ? 1.915 -14.884 1.080 1.00 95.62 99 GLY A N 1
ATOM 711 C CA . GLY A 1 99 ? 1.300 -14.559 2.364 1.00 95.62 99 GLY A CA 1
ATOM 712 C C . GLY A 1 99 ? 1.955 -15.216 3.571 1.00 95.62 99 GLY A C 1
ATOM 713 O O . G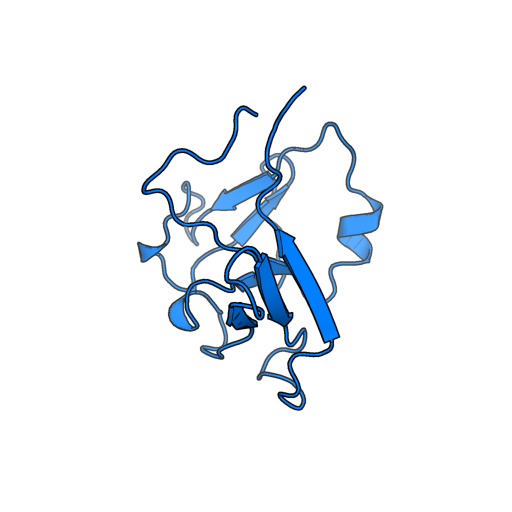LY A 1 99 ? 1.223 -15.499 4.506 1.00 95.62 99 GLY A O 1
ATOM 714 N N . GLY A 1 100 ? 3.254 -15.532 3.513 1.00 95.38 100 GLY A N 1
ATOM 715 C CA . GLY A 1 100 ? 4.033 -15.968 4.680 1.00 95.38 100 GLY A CA 1
ATOM 716 C C . GLY A 1 100 ? 3.350 -17.033 5.548 1.00 95.38 100 GLY A C 1
ATOM 717 O O . GLY A 1 100 ? 2.893 -18.067 5.042 1.00 95.38 100 GLY A O 1
ATOM 718 N N . ASP A 1 101 ? 3.301 -16.789 6.857 1.00 97.44 101 ASP A N 1
ATOM 719 C CA . ASP A 1 101 ? 2.612 -17.641 7.833 1.00 97.44 101 ASP A CA 1
ATOM 720 C C . ASP A 1 101 ? 1.212 -17.131 8.232 1.00 97.44 101 ASP A C 1
ATOM 722 O O . ASP A 1 101 ? 0.451 -17.878 8.861 1.00 97.44 101 ASP A O 1
ATOM 726 N N . ARG A 1 102 ? 0.814 -15.953 7.728 1.00 96.31 102 ARG A N 1
ATOM 727 C CA . ARG A 1 102 ? -0.533 -15.360 7.836 1.00 96.31 102 ARG A CA 1
ATOM 728 C C . ARG A 1 102 ? -0.917 -14.954 9.254 1.00 96.31 102 ARG A C 1
ATOM 730 O O . ARG A 1 102 ? -2.104 -15.004 9.600 1.00 96.31 102 ARG A O 1
ATOM 737 N N . ASP A 1 103 ? 0.051 -14.564 10.072 1.00 97.06 103 ASP A N 1
ATOM 738 C CA . ASP A 1 103 ? -0.202 -13.931 11.363 1.00 97.06 103 ASP A CA 1
ATOM 739 C C . ASP A 1 103 ? -0.426 -12.403 11.265 1.00 97.06 103 ASP A C 1
ATOM 741 O O . ASP A 1 103 ? -1.005 -11.805 12.178 1.00 97.06 103 ASP A O 1
ATOM 745 N N . TYR A 1 104 ? -0.094 -11.806 10.112 1.00 98.00 104 TYR A N 1
ATOM 746 C CA . TYR A 1 104 ? -0.176 -10.387 9.757 1.00 98.00 104 TYR A CA 1
ATOM 747 C C . TYR A 1 104 ? 0.624 -9.481 10.704 1.00 98.00 104 TYR A C 1
ATOM 749 O O . TYR A 1 104 ? 0.242 -8.331 10.962 1.00 98.00 104 TYR A O 1
ATOM 757 N N . GLY A 1 105 ? 1.704 -10.022 11.265 1.00 97.06 105 GLY A N 1
ATOM 758 C CA . GLY A 1 105 ? 2.535 -9.413 12.292 1.00 97.06 105 GLY A CA 1
ATOM 759 C C . GLY A 1 105 ? 3.863 -8.843 11.799 1.00 97.06 105 GLY A C 1
ATOM 760 O O . GLY A 1 105 ? 4.509 -8.141 12.582 1.00 97.06 105 GLY A O 1
ATOM 761 N N . ASP A 1 106 ? 4.259 -9.079 10.543 1.00 96.81 106 ASP A N 1
ATOM 762 C CA . ASP A 1 106 ? 5.544 -8.607 9.998 1.00 96.81 106 ASP A CA 1
ATOM 763 C C . ASP A 1 106 ? 5.663 -7.079 10.088 1.00 96.81 106 ASP A C 1
ATOM 765 O O . ASP A 1 106 ? 6.679 -6.530 10.525 1.00 96.81 106 ASP A O 1
ATOM 769 N N . VAL A 1 107 ? 4.580 -6.376 9.738 1.00 96.88 107 VAL A N 1
ATOM 770 C CA . VAL A 1 107 ? 4.434 -4.932 9.952 1.00 96.88 107 VAL A CA 1
ATOM 771 C C . VAL A 1 107 ? 3.051 -4.635 10.510 1.00 96.88 107 VAL A C 1
ATOM 773 O O . VAL A 1 107 ? 2.043 -4.891 9.860 1.00 96.88 107 VAL A O 1
ATOM 776 N N . ALA A 1 108 ? 2.994 -4.006 11.684 1.00 97.25 108 ALA A N 1
ATOM 777 C CA . ALA A 1 108 ? 1.744 -3.560 12.285 1.00 97.25 108 ALA A CA 1
ATOM 778 C C . ALA A 1 108 ? 1.828 -2.101 12.738 1.00 97.25 108 ALA A C 1
ATOM 780 O O . ALA A 1 108 ? 2.791 -1.681 13.384 1.00 97.25 108 ALA A O 1
ATOM 781 N N . PHE A 1 109 ? 0.795 -1.324 12.428 1.00 97.19 109 PHE A N 1
ATOM 782 C CA . PHE A 1 109 ? 0.690 0.068 12.850 1.00 97.19 109 PHE A CA 1
ATOM 783 C C . PHE A 1 109 ? -0.757 0.467 13.135 1.00 97.19 109 PHE A C 1
ATOM 785 O O . PHE A 1 109 ? -1.717 -0.179 12.709 1.00 97.19 109 PHE A O 1
ATOM 792 N N . MET A 1 110 ? -0.906 1.554 13.889 1.00 95.94 110 MET A N 1
ATOM 793 C CA . MET A 1 110 ? -2.196 2.136 14.235 1.00 95.94 110 MET A CA 1
ATOM 794 C C . MET A 1 110 ? -2.372 3.466 13.514 1.00 95.94 110 MET A C 1
ATOM 796 O O . MET A 1 110 ? -1.453 4.280 13.457 1.00 95.94 110 MET A O 1
ATOM 800 N N . VAL A 1 111 ? -3.577 3.692 13.007 1.00 92.56 111 VAL A N 1
ATOM 801 C CA . VAL A 1 111 ? -4.004 4.976 12.455 1.00 92.56 111 VAL A CA 1
ATOM 802 C C . VAL A 1 111 ? -5.087 5.514 13.370 1.00 92.56 111 VAL A C 1
ATOM 804 O O . VAL A 1 111 ? -6.107 4.855 13.578 1.00 92.56 111 VAL A O 1
ATOM 807 N N . GLU A 1 112 ? -4.863 6.695 13.934 1.00 90.50 112 GLU A N 1
ATOM 808 C CA . GLU A 1 112 ? -5.800 7.347 14.843 1.00 90.50 112 GLU A CA 1
ATOM 809 C C . GLU A 1 112 ? -6.257 8.697 14.304 1.00 90.50 112 GLU A C 1
ATOM 811 O O . GLU A 1 112 ? -5.499 9.438 13.677 1.00 90.50 112 GLU A O 1
ATOM 816 N N . THR A 1 113 ? -7.515 9.034 14.574 1.00 83.06 113 THR A N 1
ATOM 817 C CA . THR A 1 113 ? -8.000 10.393 14.350 1.00 83.06 113 THR A CA 1
ATOM 818 C C . THR A 1 113 ? -7.474 11.289 15.461 1.00 83.06 113 THR A C 1
ATOM 820 O O . THR A 1 113 ? -7.849 11.122 16.627 1.00 83.06 113 THR A O 1
ATOM 823 N N . LEU A 1 114 ? -6.648 12.270 15.112 1.00 78.38 114 LEU A N 1
ATOM 824 C CA . LEU A 1 114 ? -6.239 13.306 16.049 1.00 78.38 114 LEU A CA 1
ATOM 825 C C . LEU A 1 114 ? -7.345 14.362 16.119 1.00 78.38 114 LEU A C 1
ATOM 827 O O . LEU A 1 114 ? -7.649 15.033 15.136 1.00 78.38 114 LEU A O 1
ATOM 831 N N . ASN A 1 115 ? -7.955 14.533 17.290 1.00 70.06 115 ASN A N 1
ATOM 832 C CA . ASN A 1 115 ? -8.831 15.677 17.520 1.00 70.06 115 ASN A CA 1
ATOM 833 C C . ASN A 1 115 ? -7.962 16.946 17.543 1.00 70.06 115 ASN A C 1
ATOM 835 O O . ASN A 1 115 ? -7.291 17.214 18.538 1.00 70.06 115 ASN A O 1
ATOM 839 N N . GLY A 1 116 ? -7.946 17.716 16.456 1.00 56.06 116 GLY A N 1
ATOM 840 C CA . GLY A 1 116 ? -7.162 18.946 16.379 1.00 56.06 116 GLY A CA 1
ATOM 841 C C . GLY A 1 116 ? -7.714 20.060 17.276 1.00 56.06 116 GLY A C 1
ATOM 842 O O . GLY A 1 116 ? -8.800 20.578 17.030 1.00 56.06 116 GLY A O 1
ATOM 843 N N . SER A 1 117 ? -6.926 20.499 18.260 1.00 46.38 117 SER A N 1
ATOM 844 C CA . SER A 1 117 ? -6.673 21.934 18.430 1.00 46.38 117 SER A CA 1
ATOM 845 C C . SER A 1 117 ? -5.177 22.157 18.208 1.00 46.38 117 SER A C 1
ATOM 847 O O . SER A 1 117 ? -4.374 21.812 19.078 1.00 46.38 117 SER A O 1
ATOM 849 N N . LEU A 1 118 ? -4.819 22.664 17.029 1.00 50.81 118 LEU A N 1
ATOM 850 C CA . LEU A 1 118 ? -3.537 23.325 16.777 1.00 50.81 118 LEU A CA 1
ATOM 851 C C . LEU A 1 118 ? -3.738 24.834 16.928 1.00 50.81 118 LEU A C 1
ATOM 853 O O . LEU A 1 118 ? -4.807 25.313 16.481 1.00 50.81 118 LEU A O 1
#